Protein AF-D8PFQ6-F1 (afdb_monomer_lite)

pLDDT: mean 73.45, std 17.59, range [35.03, 96.56]

Radius of gyration: 17.48 Å; chains: 1; bounding box: 32×34×50 Å

Structure (mmCIF, N/CA/C/O backbone):
data_AF-D8PFQ6-F1
#
_entry.id   AF-D8PFQ6-F1
#
loop_
_atom_site.group_PDB
_atom_site.id
_atom_site.type_symbol
_atom_site.label_atom_id
_atom_site.label_alt_id
_atom_site.label_comp_id
_atom_site.label_asym_id
_atom_site.label_entity_id
_atom_site.label_seq_id
_atom_site.pdbx_PDB_ins_code
_atom_site.Cartn_x
_atom_site.Cartn_y
_atom_site.Cartn_z
_atom_site.occupancy
_atom_site.B_iso_or_equiv
_atom_site.auth_seq_id
_atom_site.auth_comp_id
_atom_site.auth_asym_id
_atom_site.auth_atom_id
_atom_site.pdbx_PDB_model_num
ATOM 1 N N . MET A 1 1 ? -16.860 -18.285 -7.464 1.00 38.25 1 MET A N 1
ATOM 2 C CA . MET A 1 1 ? -15.718 -18.888 -8.184 1.00 38.25 1 MET A CA 1
ATOM 3 C C . MET A 1 1 ? -15.322 -17.884 -9.254 1.00 38.25 1 MET A C 1
ATOM 5 O O . MET A 1 1 ? -16.185 -17.519 -10.033 1.00 38.25 1 MET A O 1
ATOM 9 N N . GLY A 1 2 ? -14.112 -17.330 -9.187 1.00 35.69 2 GLY A N 1
ATOM 10 C CA . GLY A 1 2 ? -13.684 -16.222 -10.052 1.00 35.69 2 GLY A CA 1
ATOM 11 C C . GLY A 1 2 ? -12.664 -15.338 -9.344 1.00 35.69 2 GLY A C 1
ATOM 12 O O . GLY A 1 2 ? -12.992 -14.253 -8.883 1.00 35.69 2 GLY A O 1
ATOM 13 N N . ARG A 1 3 ? -11.447 -15.861 -9.160 1.00 39.75 3 ARG A N 1
ATOM 14 C CA . ARG A 1 3 ? -10.288 -15.055 -8.772 1.00 39.75 3 ARG A CA 1
ATOM 15 C C . ARG A 1 3 ? -9.774 -14.403 -10.050 1.00 39.75 3 ARG A C 1
ATOM 17 O O . ARG A 1 3 ? -9.109 -15.073 -10.833 1.00 39.75 3 ARG A O 1
ATOM 24 N N . GLU A 1 4 ? -10.089 -13.133 -10.270 1.00 35.94 4 GLU A N 1
ATOM 25 C CA . GLU A 1 4 ? -9.399 -12.340 -11.287 1.00 35.94 4 GLU A CA 1
ATOM 26 C C . GLU A 1 4 ? -8.019 -11.972 -10.742 1.00 35.94 4 GLU A C 1
ATOM 28 O O . GLU A 1 4 ? -7.800 -10.939 -10.114 1.00 35.94 4 GLU A O 1
ATOM 33 N N . GLY A 1 5 ? -7.081 -12.900 -10.926 1.00 36.47 5 GLY A N 1
ATOM 34 C CA . GLY A 1 5 ? -5.665 -12.587 -10.894 1.00 36.47 5 GLY A CA 1
ATOM 35 C C . GLY A 1 5 ? -5.362 -11.700 -12.092 1.00 36.47 5 GLY A C 1
ATOM 36 O O . GLY A 1 5 ? -5.148 -12.202 -13.192 1.00 36.47 5 GLY A O 1
ATOM 37 N N . GLY A 1 6 ? -5.363 -10.385 -11.875 1.00 35.03 6 GLY A N 1
ATOM 38 C CA . GLY A 1 6 ? -4.840 -9.398 -12.812 1.00 35.03 6 GLY A CA 1
ATOM 39 C C . GLY A 1 6 ? -3.325 -9.540 -12.933 1.00 35.03 6 GLY A C 1
ATOM 40 O O . GLY A 1 6 ? -2.573 -8.723 -12.413 1.00 35.03 6 GLY A O 1
ATOM 41 N N . GLY A 1 7 ? -2.874 -10.605 -13.595 1.00 39.97 7 GLY A N 1
ATOM 42 C CA . GLY A 1 7 ? -1.514 -10.735 -14.095 1.00 39.97 7 GLY A CA 1
ATOM 43 C C . GLY A 1 7 ? -1.343 -9.775 -15.261 1.00 39.97 7 GLY A C 1
ATOM 44 O O . GLY A 1 7 ? -1.467 -10.174 -16.415 1.00 39.97 7 GLY A O 1
ATOM 45 N N . ALA A 1 8 ? -1.118 -8.496 -14.955 1.00 43.84 8 ALA A N 1
ATOM 46 C CA . ALA A 1 8 ? -0.722 -7.520 -15.952 1.00 43.84 8 ALA A CA 1
ATOM 47 C C . ALA A 1 8 ? 0.575 -8.014 -16.601 1.00 43.84 8 ALA A C 1
ATOM 49 O O . ALA A 1 8 ? 1.565 -8.297 -15.924 1.00 43.84 8 ALA A O 1
ATOM 50 N N . ASN A 1 9 ? 0.497 -8.181 -17.916 1.00 43.78 9 ASN A N 1
ATOM 51 C CA . ASN A 1 9 ? 1.563 -8.591 -18.806 1.00 43.78 9 ASN A CA 1
ATOM 52 C C . ASN A 1 9 ? 2.860 -7.849 -18.442 1.00 43.78 9 ASN A C 1
ATOM 54 O O . ASN A 1 9 ? 2.970 -6.641 -18.654 1.00 43.78 9 ASN A O 1
ATOM 58 N N . ARG A 1 10 ? 3.810 -8.560 -17.824 1.00 55.59 10 ARG A N 1
ATOM 59 C CA . ARG A 1 10 ? 5.136 -8.025 -17.509 1.00 55.59 10 ARG A CA 1
ATOM 60 C C . ARG A 1 10 ? 5.890 -7.916 -18.827 1.00 55.59 10 ARG A C 1
ATOM 62 O O . ARG A 1 10 ? 6.600 -8.846 -19.198 1.00 55.59 10 ARG A O 1
ATOM 69 N N . GLY A 1 11 ? 5.705 -6.798 -19.529 1.00 53.75 11 GLY A N 1
ATOM 70 C CA . GLY A 1 11 ? 6.664 -6.356 -20.536 1.00 53.75 11 GLY A CA 1
ATOM 71 C C . GLY A 1 11 ? 8.061 -6.448 -19.928 1.00 53.75 11 GLY A C 1
ATOM 72 O O . GLY A 1 11 ? 8.241 -6.170 -18.738 1.00 53.75 11 GLY A O 1
ATOM 73 N N . THR A 1 12 ? 9.014 -6.965 -20.694 1.00 54.72 12 THR A N 1
ATOM 74 C CA . THR A 1 12 ? 10.360 -7.283 -20.220 1.00 54.72 12 THR A CA 1
ATOM 75 C C . THR A 1 12 ? 11.035 -6.013 -19.699 1.00 54.72 12 THR A C 1
ATOM 77 O O . THR A 1 12 ? 11.585 -5.220 -20.458 1.00 54.72 12 THR A O 1
ATOM 80 N N . VAL A 1 13 ? 10.975 -5.793 -18.384 1.00 59.09 13 VAL A N 1
ATOM 81 C CA . VAL A 1 13 ? 11.551 -4.607 -17.747 1.00 59.09 13 VAL A CA 1
ATOM 82 C C . VAL A 1 13 ? 13.068 -4.689 -17.843 1.00 59.09 13 VAL A C 1
ATOM 84 O O . VAL A 1 13 ? 13.686 -5.569 -17.247 1.00 59.09 13 VAL A O 1
ATOM 87 N N . ARG A 1 14 ? 13.686 -3.749 -18.561 1.00 61.81 14 ARG A N 1
ATOM 88 C CA . ARG A 1 14 ? 15.153 -3.696 -18.688 1.00 61.81 14 ARG A CA 1
ATOM 89 C C . ARG A 1 14 ? 15.822 -3.038 -17.486 1.00 61.81 14 ARG A C 1
ATOM 91 O O . ARG A 1 14 ? 16.978 -3.328 -17.188 1.00 61.81 14 ARG A O 1
ATOM 98 N N . LYS A 1 15 ? 15.113 -2.130 -16.804 1.00 60.69 15 LYS A N 1
ATOM 99 C CA . LYS A 1 15 ? 15.622 -1.394 -15.643 1.00 60.69 15 LYS A CA 1
ATOM 100 C C . LYS A 1 15 ? 14.477 -0.808 -14.822 1.00 60.69 15 LYS A C 1
ATOM 102 O O . LYS A 1 15 ? 13.589 -0.170 -15.384 1.00 60.69 15 LYS A O 1
ATOM 107 N N . ALA A 1 16 ? 14.541 -1.000 -13.508 1.00 65.19 16 ALA A N 1
ATOM 108 C CA . ALA A 1 16 ? 13.638 -0.390 -12.540 1.00 65.19 16 ALA A CA 1
ATOM 109 C C . ALA A 1 16 ? 14.430 0.531 -11.601 1.00 65.19 16 ALA A C 1
ATOM 111 O O . ALA A 1 16 ? 15.520 0.170 -11.150 1.00 65.19 16 ALA A O 1
ATOM 112 N N . ALA A 1 17 ? 13.899 1.720 -11.317 1.00 68.56 17 ALA A N 1
ATOM 113 C CA . ALA A 1 17 ? 14.441 2.636 -10.314 1.00 68.56 17 ALA A CA 1
ATOM 114 C C . ALA A 1 17 ? 13.347 3.024 -9.314 1.00 68.56 17 ALA A C 1
ATOM 116 O O . ALA A 1 17 ? 12.222 3.323 -9.715 1.00 68.56 17 ALA A O 1
ATOM 117 N N . SER A 1 18 ? 13.681 3.036 -8.022 1.00 73.00 18 SER A N 1
ATOM 118 C CA . SER A 1 18 ? 12.763 3.443 -6.956 1.00 73.00 18 SER A CA 1
ATOM 119 C C . SER A 1 18 ? 13.106 4.833 -6.439 1.00 73.00 18 SER A C 1
ATOM 121 O O . SER A 1 18 ? 14.250 5.091 -6.064 1.00 73.00 18 SER A O 1
ATOM 123 N N . LEU A 1 19 ? 12.100 5.702 -6.349 1.00 70.50 19 LEU A N 1
ATOM 124 C CA . LEU A 1 19 ? 12.218 7.016 -5.717 1.00 70.50 19 LEU A CA 1
ATOM 125 C C . LEU A 1 19 ? 11.157 7.162 -4.624 1.00 70.50 19 LEU A C 1
ATOM 127 O O . LEU A 1 19 ? 10.021 6.715 -4.783 1.00 70.50 19 LEU A O 1
ATOM 131 N N . MET A 1 20 ? 11.523 7.802 -3.516 1.00 69.69 20 MET A N 1
ATOM 132 C CA . MET A 1 20 ? 10.581 8.187 -2.468 1.00 69.69 20 MET A CA 1
ATOM 133 C C . MET A 1 20 ? 10.175 9.647 -2.658 1.00 69.69 20 MET A C 1
ATOM 135 O O . MET A 1 20 ? 11.032 10.529 -2.705 1.00 69.69 20 MET A O 1
ATOM 139 N N . VAL A 1 21 ? 8.872 9.902 -2.761 1.00 69.31 21 VAL A N 1
ATOM 140 C CA . VAL A 1 21 ? 8.330 11.245 -2.988 1.00 69.31 21 VAL A CA 1
ATOM 141 C C . VAL A 1 21 ? 7.954 11.884 -1.650 1.00 69.31 21 VAL A C 1
ATOM 143 O O . VAL A 1 21 ? 7.038 11.435 -0.964 1.00 69.31 21 VAL A O 1
ATOM 146 N N . SER A 1 22 ? 8.643 12.957 -1.262 1.00 55.56 22 SER A N 1
ATOM 147 C CA . SER A 1 22 ? 8.221 13.822 -0.146 1.00 55.56 22 SER A CA 1
ATOM 148 C C . SER A 1 22 ? 7.174 14.839 -0.628 1.00 55.56 22 SER A C 1
ATOM 150 O O . SER A 1 22 ? 7.313 15.330 -1.746 1.00 55.56 22 SER A O 1
ATOM 152 N N . PRO A 1 23 ? 6.147 15.203 0.171 1.00 57.00 23 PRO A N 1
ATOM 153 C CA . PRO A 1 23 ? 5.936 14.886 1.591 1.00 57.00 23 PRO A CA 1
ATOM 154 C C . PRO A 1 23 ? 5.131 13.601 1.867 1.00 57.00 23 PRO A C 1
ATOM 156 O O . PRO A 1 23 ? 5.044 13.190 3.021 1.00 57.00 23 PRO A O 1
ATOM 159 N N . ALA A 1 24 ? 4.547 12.966 0.843 1.00 62.75 24 ALA A N 1
ATOM 160 C CA . ALA A 1 24 ? 3.643 11.819 1.002 1.00 62.75 24 ALA A CA 1
ATOM 161 C C . ALA A 1 24 ? 4.344 10.510 1.418 1.00 62.75 24 ALA A C 1
ATOM 163 O O . ALA A 1 24 ? 3.684 9.599 1.905 1.00 62.75 24 ALA A O 1
ATOM 164 N N . ARG A 1 25 ? 5.677 10.425 1.268 1.00 65.12 25 ARG A N 1
ATOM 165 C CA . ARG A 1 25 ? 6.491 9.207 1.463 1.00 65.12 25 ARG A CA 1
ATOM 166 C C . ARG A 1 25 ? 6.027 8.018 0.615 1.00 65.12 25 ARG A C 1
ATOM 168 O O . ARG A 1 25 ? 6.367 6.879 0.924 1.00 65.12 25 ARG A O 1
ATOM 175 N N . ASP A 1 26 ? 5.309 8.284 -0.470 1.00 75.00 26 ASP A N 1
ATOM 176 C CA . ASP A 1 26 ? 4.946 7.255 -1.433 1.00 75.00 26 ASP A CA 1
ATOM 177 C C . ASP A 1 26 ? 6.191 6.837 -2.218 1.00 75.00 26 ASP A C 1
ATOM 179 O O . ASP A 1 26 ? 7.023 7.667 -2.610 1.00 75.00 26 ASP A O 1
ATOM 183 N N . ARG A 1 27 ? 6.329 5.529 -2.431 1.00 74.62 27 ARG A N 1
ATOM 184 C CA . ARG A 1 27 ? 7.385 4.956 -3.260 1.00 74.62 27 ARG A CA 1
ATOM 185 C C . ARG A 1 27 ? 6.846 4.777 -4.675 1.00 74.62 27 ARG A C 1
ATOM 187 O O . ARG A 1 27 ? 5.778 4.199 -4.865 1.00 74.62 27 ARG A O 1
ATOM 194 N N . LEU A 1 28 ? 7.591 5.272 -5.655 1.00 81.94 28 LEU A N 1
ATOM 195 C CA . LEU A 1 28 ? 7.292 5.107 -7.075 1.00 81.94 28 LEU A CA 1
ATOM 196 C C . LEU A 1 28 ? 8.361 4.246 -7.738 1.00 81.94 28 LEU A C 1
ATOM 198 O O . LEU A 1 28 ? 9.547 4.359 -7.413 1.00 81.94 28 LEU A O 1
ATOM 202 N N . GLU A 1 29 ? 7.928 3.419 -8.680 1.00 82.19 29 GLU A N 1
ATOM 203 C CA . GLU A 1 29 ? 8.779 2.647 -9.575 1.00 82.19 29 GLU A CA 1
ATOM 204 C C . GLU A 1 29 ? 8.741 3.249 -10.976 1.00 82.19 29 GLU A C 1
ATOM 206 O O . GLU A 1 29 ? 7.676 3.534 -11.525 1.00 82.19 29 GLU A O 1
ATOM 211 N N . PHE A 1 30 ? 9.923 3.434 -11.555 1.00 84.06 30 PHE A N 1
ATOM 212 C CA . PHE A 1 30 ? 10.094 3.842 -12.943 1.00 84.06 30 PHE A CA 1
ATOM 213 C C . PHE A 1 30 ?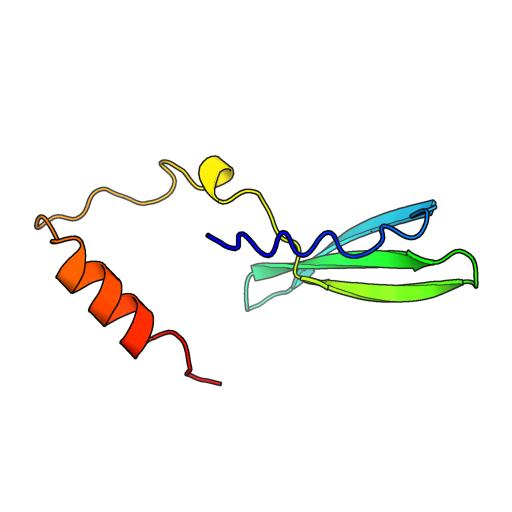 10.533 2.633 -13.751 1.00 84.06 30 PHE A C 1
ATOM 215 O O . PHE A 1 30 ? 11.607 2.084 -13.500 1.00 84.06 30 PHE A O 1
ATOM 222 N N . VAL A 1 31 ? 9.705 2.244 -14.713 1.00 84.69 31 VAL A N 1
ATOM 223 C CA . VAL A 1 31 ? 9.945 1.115 -15.610 1.00 84.69 31 VAL A CA 1
ATOM 224 C C . VAL A 1 31 ? 10.219 1.655 -17.004 1.00 84.69 31 VAL A C 1
ATOM 226 O O . VAL A 1 31 ? 9.426 2.435 -17.531 1.00 84.69 31 VAL A O 1
ATOM 229 N N . VAL A 1 32 ? 11.343 1.247 -17.595 1.00 86.50 32 VAL A N 1
ATOM 230 C CA . VAL A 1 32 ? 11.647 1.522 -19.005 1.00 86.50 32 VAL A CA 1
ATOM 231 C C . VAL A 1 32 ? 11.233 0.310 -19.832 1.00 86.50 32 VAL A C 1
ATOM 233 O O . VAL A 1 32 ? 11.780 -0.780 -19.641 1.00 86.50 32 VAL A O 1
ATOM 236 N N . ASP A 1 33 ? 10.259 0.518 -20.713 1.00 81.31 33 ASP A N 1
ATOM 237 C CA . ASP A 1 33 ? 9.783 -0.477 -21.674 1.00 81.31 33 ASP A CA 1
ATOM 238 C C . ASP A 1 33 ? 10.785 -0.652 -22.830 1.00 81.31 33 ASP A C 1
ATOM 240 O O . ASP A 1 33 ? 11.698 0.160 -23.014 1.00 81.31 33 ASP A O 1
ATOM 244 N N . GLU A 1 34 ? 10.623 -1.703 -23.628 1.00 81.62 34 GLU A N 1
ATOM 245 C CA . GLU A 1 34 ? 11.544 -2.048 -24.716 1.00 81.62 34 GLU A CA 1
ATOM 246 C C . GLU A 1 34 ? 11.643 -0.953 -25.786 1.00 81.62 34 GLU A C 1
ATOM 248 O O . GLU A 1 34 ? 12.726 -0.726 -26.328 1.00 81.62 34 GLU A O 1
ATOM 253 N N . ASP A 1 35 ? 10.555 -0.207 -25.995 1.00 85.25 35 ASP A N 1
ATOM 254 C CA . ASP A 1 35 ? 10.467 0.925 -26.926 1.00 85.25 35 ASP A CA 1
ATOM 255 C C . ASP A 1 35 ? 11.024 2.242 -26.344 1.00 85.25 35 ASP A C 1
ATOM 257 O O . ASP A 1 35 ? 10.860 3.316 -26.925 1.00 85.25 35 ASP A O 1
ATOM 261 N N . GLY A 1 36 ? 11.639 2.201 -25.157 1.00 85.19 36 GLY A N 1
ATOM 262 C CA . GLY A 1 36 ? 12.204 3.373 -24.481 1.00 85.19 36 GLY A CA 1
ATOM 263 C C . GLY A 1 36 ? 11.175 4.261 -23.774 1.00 85.19 36 GLY A C 1
ATOM 264 O O . GLY A 1 36 ? 11.529 5.319 -23.250 1.00 85.19 36 GLY A O 1
ATOM 265 N N . ARG A 1 37 ? 9.903 3.845 -23.718 1.00 88.19 37 ARG A N 1
ATOM 266 C CA . ARG A 1 37 ? 8.870 4.531 -22.928 1.00 88.19 37 ARG A CA 1
ATOM 267 C C . ARG A 1 37 ? 9.138 4.356 -21.437 1.00 88.19 37 ARG A C 1
ATOM 269 O O . ARG A 1 37 ? 9.432 3.255 -20.984 1.00 88.19 37 ARG A O 1
ATOM 276 N N . VAL A 1 38 ? 8.977 5.433 -20.672 1.00 86.75 38 VAL A N 1
ATOM 277 C CA . VAL A 1 38 ? 9.073 5.403 -19.207 1.00 86.75 38 VAL A CA 1
ATOM 278 C C . VAL A 1 38 ? 7.671 5.415 -18.613 1.00 86.75 38 VAL A C 1
ATOM 280 O O . VAL A 1 38 ? 6.902 6.347 -18.850 1.00 86.75 38 VAL A O 1
ATOM 283 N N . VAL A 1 39 ? 7.349 4.393 -17.824 1.00 85.69 39 VAL A N 1
ATOM 284 C CA . VAL A 1 39 ? 6.085 4.281 -17.090 1.00 85.69 39 VAL A CA 1
ATOM 285 C C . VAL A 1 39 ? 6.354 4.476 -15.603 1.00 85.69 39 VAL A C 1
ATOM 287 O O . VAL A 1 39 ? 7.297 3.907 -15.053 1.00 85.69 39 VAL A O 1
ATOM 290 N N . VAL A 1 40 ? 5.518 5.290 -14.958 1.00 83.31 40 VAL A N 1
ATOM 291 C CA . VAL A 1 40 ? 5.547 5.511 -13.509 1.00 83.31 40 VAL A CA 1
ATOM 292 C C . VAL A 1 40 ? 4.462 4.664 -12.869 1.00 83.31 40 VAL A C 1
ATOM 294 O O . VAL A 1 40 ? 3.283 4.816 -13.189 1.00 83.31 40 VAL A O 1
ATOM 297 N N . LEU A 1 41 ? 4.860 3.790 -11.954 1.00 79.06 41 LEU A N 1
ATOM 298 C CA . LEU A 1 41 ? 3.967 2.906 -11.220 1.00 79.06 41 LEU A CA 1
ATOM 299 C C . LEU A 1 41 ? 4.057 3.211 -9.721 1.00 79.06 41 LEU A C 1
ATOM 301 O O . LEU A 1 41 ? 5.141 3.519 -9.218 1.00 79.06 41 LEU A O 1
ATOM 305 N N . PRO A 1 42 ? 2.947 3.127 -8.970 1.00 75.25 42 PRO A N 1
ATOM 306 C CA . PRO A 1 42 ? 3.045 3.034 -7.522 1.00 75.25 42 PRO A CA 1
ATOM 307 C C . PRO A 1 42 ? 3.824 1.765 -7.171 1.00 75.25 42 PRO A C 1
ATOM 309 O O . PRO A 1 42 ? 3.517 0.689 -7.685 1.00 75.25 42 PRO A O 1
ATOM 312 N N . ALA A 1 43 ? 4.822 1.882 -6.296 1.00 72.88 43 ALA A N 1
ATOM 313 C CA . ALA A 1 43 ? 5.528 0.709 -5.807 1.00 72.88 43 ALA A CA 1
ATOM 314 C C . ALA A 1 43 ? 4.560 -0.098 -4.937 1.00 72.88 43 ALA A C 1
ATOM 316 O O . ALA A 1 43 ? 4.167 0.336 -3.850 1.00 72.88 43 ALA A O 1
ATOM 317 N N . SER A 1 44 ? 4.143 -1.252 -5.442 1.00 72.25 44 SER A N 1
ATOM 318 C CA . SER A 1 44 ? 3.325 -2.193 -4.685 1.00 72.25 44 SER A CA 1
ATOM 319 C C . SER A 1 44 ? 4.257 -3.211 -4.042 1.00 72.25 44 SER A C 1
ATOM 321 O O . SER A 1 44 ? 4.954 -3.943 -4.733 1.00 72.25 44 SER A O 1
ATOM 323 N N . VAL A 1 45 ? 4.310 -3.203 -2.712 1.00 73.50 45 VAL A N 1
ATOM 324 C CA . VAL A 1 45 ? 4.970 -4.254 -1.925 1.00 73.50 45 VAL A CA 1
ATOM 325 C C . VAL A 1 45 ? 3.930 -5.281 -1.503 1.00 73.50 45 VAL A C 1
ATOM 327 O O . VAL A 1 45 ? 2.738 -4.955 -1.423 1.00 73.50 45 VAL A O 1
ATOM 330 N N . ASP A 1 46 ? 4.356 -6.511 -1.226 1.00 77.69 46 ASP A N 1
ATOM 331 C CA . ASP A 1 46 ? 3.438 -7.502 -0.677 1.00 77.69 46 ASP A CA 1
ATOM 332 C C . ASP A 1 46 ? 2.928 -7.007 0.689 1.00 77.69 46 ASP A C 1
ATOM 334 O O . ASP A 1 46 ? 3.692 -6.537 1.533 1.00 77.69 46 ASP A O 1
ATOM 338 N N . ALA A 1 47 ? 1.615 -7.080 0.924 1.00 78.19 47 ALA A N 1
ATOM 339 C CA . ALA A 1 47 ? 1.026 -6.591 2.171 1.00 78.19 47 ALA A CA 1
ATOM 340 C C . ALA A 1 47 ? 1.563 -7.331 3.412 1.00 78.19 47 ALA A C 1
ATOM 342 O O . ALA A 1 47 ? 1.553 -6.774 4.511 1.00 78.19 47 ALA A O 1
ATOM 343 N N . SER A 1 48 ? 2.051 -8.565 3.250 1.00 81.56 48 SER A N 1
ATOM 344 C CA . SER A 1 48 ? 2.709 -9.331 4.310 1.00 81.56 48 SER A CA 1
ATOM 345 C C . SER A 1 48 ? 4.027 -8.707 4.769 1.00 81.56 48 SER A C 1
ATOM 347 O O . SER A 1 48 ? 4.360 -8.827 5.947 1.00 81.56 48 SER A O 1
ATOM 349 N N . GLU A 1 49 ? 4.724 -7.956 3.910 1.00 83.81 49 GLU A N 1
ATOM 350 C CA . GLU A 1 49 ? 5.935 -7.216 4.290 1.00 83.81 49 GLU A CA 1
ATOM 351 C C . GLU A 1 49 ? 5.634 -6.102 5.304 1.00 83.81 49 GLU A C 1
ATOM 353 O O . GLU A 1 49 ? 6.517 -5.677 6.046 1.00 83.81 49 GLU A O 1
ATOM 358 N N . LEU A 1 50 ? 4.377 -5.647 5.384 1.00 81.25 50 LEU A N 1
ATOM 359 C CA . LEU A 1 50 ? 3.930 -4.626 6.338 1.00 81.25 50 LEU A CA 1
ATOM 360 C C . LEU A 1 50 ? 3.516 -5.211 7.699 1.00 81.25 50 LEU A C 1
ATOM 362 O O . LEU A 1 50 ? 3.160 -4.463 8.620 1.00 81.25 50 LEU A O 1
ATOM 366 N N . ALA A 1 51 ? 3.530 -6.538 7.851 1.00 80.38 51 ALA A N 1
ATOM 367 C CA . ALA A 1 51 ? 3.128 -7.191 9.088 1.00 80.38 51 ALA A CA 1
ATOM 368 C C . ALA A 1 51 ? 4.013 -6.746 10.265 1.00 80.38 51 ALA A C 1
ATOM 370 O O . ALA A 1 51 ? 5.233 -6.665 10.173 1.00 80.38 51 ALA A O 1
ATOM 371 N N . GLY A 1 52 ? 3.386 -6.434 11.401 1.00 83.75 52 GLY A N 1
ATOM 372 C CA . GLY A 1 52 ? 4.096 -6.019 12.617 1.00 83.75 52 GLY A CA 1
ATOM 373 C C . GLY A 1 52 ? 4.586 -4.565 12.636 1.00 83.75 52 GLY A C 1
ATOM 374 O O . GLY A 1 52 ? 5.042 -4.110 13.682 1.00 83.75 52 GLY A O 1
ATOM 375 N N . MET A 1 53 ? 4.436 -3.799 11.548 1.00 87.25 53 MET A N 1
ATOM 376 C CA . MET A 1 53 ? 4.817 -2.377 11.525 1.00 87.25 53 MET A CA 1
ATOM 377 C C . MET A 1 53 ? 3.884 -1.480 12.352 1.00 87.25 53 MET A C 1
ATOM 379 O O . MET A 1 53 ? 4.271 -0.393 12.786 1.00 87.25 53 MET A O 1
ATOM 383 N N . LEU A 1 54 ? 2.640 -1.911 12.572 1.00 83.25 54 LEU A N 1
ATOM 384 C CA . LEU A 1 54 ? 1.657 -1.1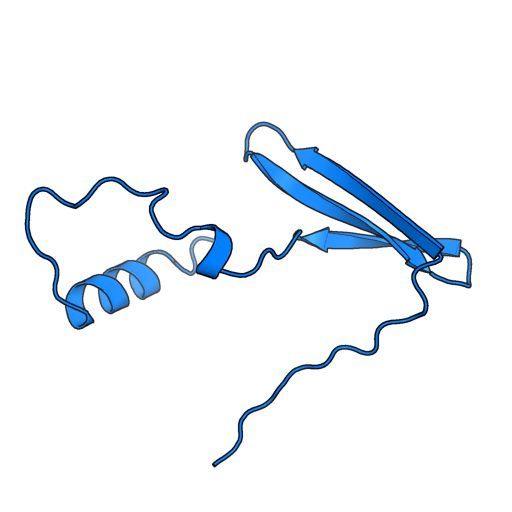56 13.343 1.00 83.25 54 LEU A CA 1
ATOM 385 C C . LEU A 1 54 ? 1.683 -1.561 14.817 1.00 83.25 54 LEU A C 1
ATOM 387 O O . LEU A 1 54 ? 1.654 -2.743 15.162 1.00 83.25 54 LEU A O 1
ATOM 391 N N . LYS A 1 55 ? 1.655 -0.560 15.705 1.00 87.94 55 LYS A N 1
ATOM 392 C CA . LYS A 1 55 ? 1.451 -0.792 17.138 1.00 87.94 55 LYS A CA 1
ATOM 393 C C . LYS A 1 55 ? 0.092 -1.448 17.373 1.00 87.94 55 LYS A C 1
ATOM 395 O O . LYS A 1 55 ? -0.906 -1.072 16.755 1.00 87.94 55 LYS A O 1
ATOM 400 N N . ARG A 1 56 ? 0.048 -2.384 18.323 1.00 86.81 56 ARG A N 1
ATOM 401 C CA . ARG A 1 56 ? -1.205 -3.017 18.740 1.00 86.81 56 ARG A CA 1
ATOM 402 C C . ARG A 1 56 ? -2.176 -1.948 19.267 1.00 86.81 56 ARG A C 1
ATOM 404 O O . ARG A 1 56 ? -1.754 -1.090 20.046 1.00 86.81 56 ARG A O 1
ATOM 411 N N . PRO A 1 57 ? -3.455 -1.969 18.859 1.00 85.88 57 PRO A N 1
ATOM 412 C CA . PRO A 1 57 ? -4.414 -0.971 19.309 1.00 85.88 57 PRO A CA 1
ATOM 413 C C . PRO A 1 57 ? -4.701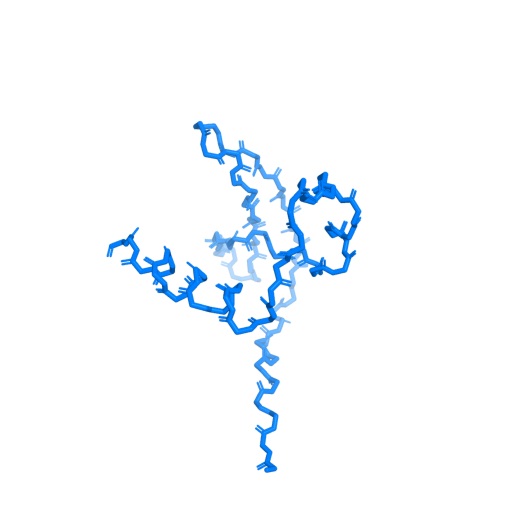 -1.121 20.809 1.00 85.88 57 PRO A C 1
ATOM 415 O O . PRO A 1 57 ? -4.775 -2.234 21.328 1.00 85.88 57 PRO A O 1
ATOM 418 N N . ALA A 1 58 ? -4.900 0.007 21.499 1.00 92.44 58 ALA A N 1
ATOM 419 C CA . ALA A 1 58 ? -5.206 0.032 22.934 1.00 92.44 58 ALA A CA 1
ATOM 420 C C . ALA A 1 58 ? -6.570 -0.600 23.268 1.00 92.44 58 ALA A C 1
ATOM 422 O O . ALA A 1 58 ? -6.771 -1.110 24.366 1.00 92.44 58 ALA A O 1
ATOM 423 N N . LYS A 1 59 ? -7.507 -0.569 22.314 1.00 94.00 59 LYS A N 1
ATOM 424 C CA . LYS A 1 59 ? -8.809 -1.233 22.397 1.00 94.00 59 LYS A CA 1
ATOM 425 C C . LYS A 1 59 ? -8.911 -2.243 21.254 1.00 94.00 59 LYS A C 1
ATOM 427 O O . LYS A 1 59 ? -8.610 -1.863 20.119 1.00 94.00 59 LYS A O 1
ATOM 432 N N . PRO A 1 60 ? -9.325 -3.495 21.513 1.00 91.75 60 PRO A N 1
ATOM 433 C CA . PRO A 1 60 ? -9.609 -4.448 20.451 1.00 91.75 60 PRO A CA 1
ATOM 434 C C . PRO A 1 60 ? -10.625 -3.873 19.463 1.00 91.75 60 PRO A C 1
ATOM 436 O O . PRO A 1 60 ? -11.574 -3.195 19.856 1.00 91.75 60 PRO A O 1
ATOM 439 N N . VAL A 1 61 ? -10.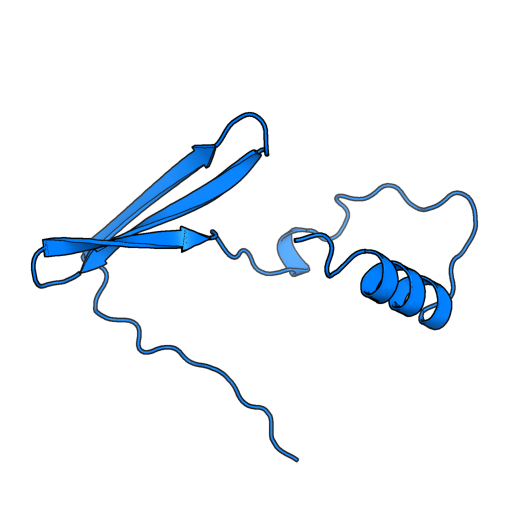413 -4.147 18.181 1.00 92.00 61 VAL A N 1
ATOM 440 C CA . VAL A 1 61 ? -11.326 -3.765 17.102 1.00 92.00 61 VAL A CA 1
ATOM 441 C C . VAL A 1 61 ? -11.883 -5.026 16.463 1.00 92.00 61 VAL A C 1
ATOM 443 O O . VAL A 1 61 ? -11.174 -6.025 16.343 1.00 92.00 61 VAL A O 1
ATOM 446 N N . THR A 1 62 ? -13.151 -4.988 16.062 1.00 95.56 62 THR A N 1
ATOM 447 C CA . THR A 1 62 ? -13.746 -6.068 15.273 1.00 95.56 62 THR A CA 1
ATOM 448 C C . THR A 1 62 ? -13.345 -5.928 13.807 1.00 95.56 62 THR A C 1
ATOM 450 O O . THR A 1 62 ? -13.023 -4.830 13.336 1.00 95.56 62 THR A O 1
ATOM 453 N N . VAL A 1 63 ? -13.386 -7.036 13.066 1.00 94.69 63 VAL A N 1
ATOM 454 C CA . VAL A 1 63 ? -13.115 -7.032 11.620 1.00 94.69 63 VAL A CA 1
ATOM 455 C C . VAL A 1 63 ? -14.141 -6.159 10.893 1.00 94.69 63 VAL A C 1
ATOM 457 O O . VAL A 1 63 ? -13.790 -5.402 9.990 1.00 94.69 63 VAL A O 1
ATOM 460 N N . GLU A 1 64 ? -15.396 -6.175 11.336 1.00 96.56 64 GLU A N 1
ATOM 461 C CA . GLU A 1 64 ? -16.475 -5.346 10.800 1.00 96.56 64 GLU A CA 1
ATOM 462 C C . GLU A 1 64 ? -16.185 -3.858 11.014 1.00 96.56 64 GLU A C 1
ATOM 464 O O . GLU A 1 64 ? -16.316 -3.064 10.081 1.00 96.56 64 GLU A O 1
ATOM 469 N N . GLY A 1 65 ? -15.740 -3.476 12.216 1.00 94.81 65 GLY A N 1
ATOM 470 C CA . GLY A 1 65 ? -15.377 -2.096 12.539 1.00 94.81 65 GLY A CA 1
ATOM 471 C C . GLY A 1 65 ? -14.175 -1.609 11.728 1.00 94.81 65 GLY A C 1
ATOM 472 O O . GLY A 1 65 ? -14.184 -0.491 11.210 1.00 94.81 65 GLY A O 1
ATOM 473 N N . MET A 1 66 ? -13.173 -2.471 11.542 1.00 92.00 66 MET A N 1
ATOM 474 C CA . MET A 1 66 ? -12.030 -2.194 10.671 1.00 92.00 66 MET A CA 1
ATOM 475 C C . MET A 1 66 ? -12.473 -1.980 9.216 1.00 92.00 66 MET A C 1
ATOM 477 O O . MET A 1 66 ? -12.120 -0.970 8.608 1.00 92.00 66 MET A O 1
ATOM 481 N N . ASN A 1 67 ? -13.303 -2.875 8.673 1.00 93.62 67 ASN A N 1
ATOM 482 C CA . ASN A 1 67 ? -13.815 -2.778 7.304 1.00 93.62 67 ASN A CA 1
ATOM 483 C C . ASN A 1 67 ? -14.643 -1.505 7.077 1.00 93.62 67 ASN A C 1
ATOM 485 O O . ASN A 1 67 ? -14.516 -0.862 6.034 1.00 93.62 67 ASN A O 1
ATOM 489 N N . GLN A 1 68 ? -15.463 -1.097 8.050 1.00 93.81 68 GLN A N 1
ATOM 490 C CA . GLN A 1 68 ? -16.199 0.170 7.985 1.00 93.81 68 GLN A CA 1
ATOM 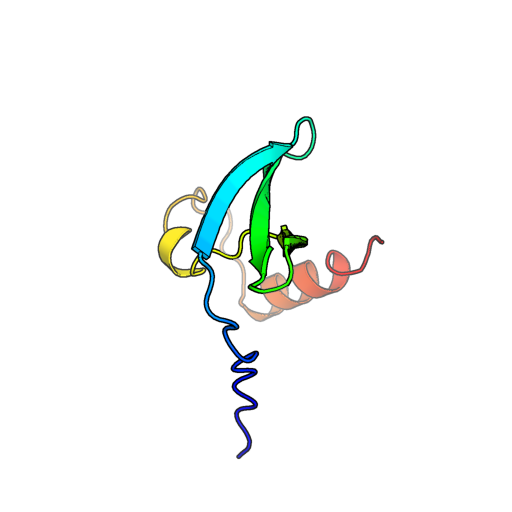491 C C . GLN A 1 68 ? -15.256 1.379 7.949 1.00 93.81 68 GLN A C 1
ATOM 493 O O . GLN A 1 68 ? -15.451 2.291 7.143 1.00 93.81 68 GLN A O 1
ATOM 498 N N . ALA A 1 69 ? -14.214 1.383 8.785 1.00 90.62 69 ALA A N 1
ATOM 499 C CA . ALA A 1 69 ? -13.223 2.455 8.811 1.00 90.62 69 ALA A CA 1
ATOM 500 C C . ALA A 1 69 ? -12.438 2.555 7.493 1.00 90.62 69 ALA A C 1
ATOM 502 O O . ALA A 1 69 ? -12.225 3.664 7.000 1.00 90.62 69 ALA A O 1
ATOM 503 N N . ILE A 1 70 ? -12.064 1.412 6.903 1.00 88.81 70 ILE A N 1
ATOM 504 C CA . ILE A 1 70 ? -11.431 1.346 5.579 1.00 88.81 70 ILE A CA 1
ATOM 505 C C . ILE A 1 70 ? -12.356 1.972 4.538 1.00 88.81 70 ILE A C 1
ATOM 507 O O . ILE A 1 70 ? -11.945 2.926 3.888 1.00 88.81 70 ILE A O 1
ATOM 511 N N . ARG A 1 71 ? -13.617 1.530 4.444 1.00 90.25 71 ARG A N 1
ATOM 512 C CA . ARG A 1 71 ? -14.594 2.065 3.473 1.00 90.25 71 ARG A CA 1
ATOM 513 C C . ARG A 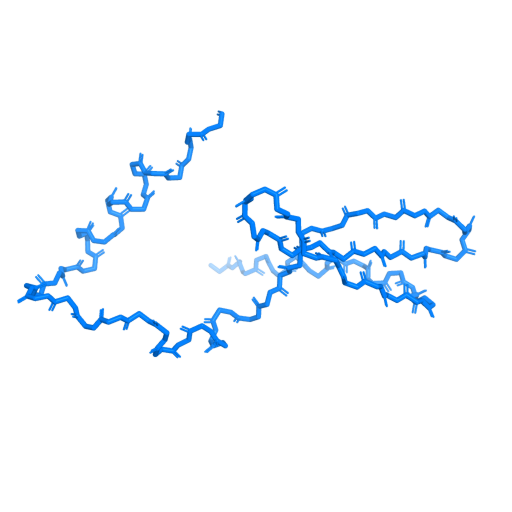1 71 ? -14.813 3.570 3.617 1.00 90.25 71 ARG A C 1
ATOM 515 O O . ARG A 1 71 ? -14.895 4.271 2.620 1.00 90.25 71 ARG A O 1
ATOM 522 N N . LYS A 1 72 ? -14.876 4.081 4.851 1.00 89.19 72 LYS A N 1
ATOM 523 C CA . LYS A 1 72 ? -15.039 5.520 5.122 1.00 89.19 72 LYS A CA 1
ATOM 524 C C . LYS A 1 72 ? -13.835 6.349 4.662 1.00 89.19 72 LYS A C 1
ATOM 526 O O . LYS A 1 72 ? -13.975 7.542 4.404 1.00 89.19 72 LYS A O 1
ATOM 531 N N . ARG A 1 73 ? -12.642 5.750 4.631 1.00 82.31 73 ARG A N 1
ATOM 532 C CA . ARG A 1 73 ? -11.380 6.450 4.361 1.00 82.31 73 ARG A CA 1
ATOM 533 C C . ARG A 1 73 ? -10.853 6.210 2.946 1.00 82.31 73 ARG A C 1
ATOM 535 O O . ARG A 1 73 ? -10.178 7.086 2.411 1.00 82.31 73 ARG A O 1
ATOM 542 N N . SER A 1 74 ? -11.184 5.077 2.328 1.00 64.25 74 SER A N 1
ATOM 543 C CA . SER A 1 74 ? -10.918 4.790 0.920 1.00 64.25 74 SER A CA 1
ATOM 544 C C . SER A 1 74 ? -11.920 5.560 0.061 1.00 64.25 74 SER A C 1
ATOM 546 O O . SER A 1 74 ? -13.098 5.220 0.038 1.00 64.25 74 SER A O 1
ATOM 548 N N . GLY A 1 75 ? -11.471 6.619 -0.607 1.00 59.03 75 GLY A N 1
ATOM 549 C CA . GLY A 1 75 ? -12.342 7.460 -1.438 1.00 59.03 75 GLY A CA 1
ATOM 550 C C . GLY A 1 75 ? -12.251 8.957 -1.158 1.00 59.03 75 GLY A C 1
ATOM 551 O O . GLY A 1 75 ? -13.007 9.720 -1.741 1.00 59.03 75 GLY A O 1
ATOM 552 N N . ARG A 1 76 ? -11.322 9.417 -0.308 1.00 48.28 76 ARG A N 1
ATOM 553 C CA . ARG A 1 76 ? -10.943 10.838 -0.293 1.00 48.28 76 ARG A CA 1
ATOM 554 C C . ARG A 1 76 ? -9.923 11.107 -1.406 1.00 48.28 76 ARG A C 1
ATOM 556 O O . ARG A 1 76 ? -8.733 11.253 -1.142 1.00 48.28 76 ARG A O 1
ATOM 563 N N . ARG A 1 77 ? -10.398 11.080 -2.646 1.00 43.66 77 ARG A N 1
ATOM 564 C CA . ARG A 1 77 ? -9.742 11.632 -3.831 1.00 43.66 77 ARG A CA 1
ATOM 565 C C . ARG A 1 77 ? -10.805 12.311 -4.671 1.00 43.66 77 ARG A C 1
ATOM 567 O O . ARG A 1 77 ? -11.878 11.691 -4.817 1.00 43.66 77 ARG A O 1
#

Sequence (77 aa):
MGREGGGANRGTVRKAASLMVSPARDRLEFVVDEDGRVVVLPASVDASELAGMLKRPAKPVTVEGMNQAIRKRSGRR

Secondary structure (DSSP, 8-state):
-------------S-EEEEEETTTTEEEEEEE-TTS-EEEEE----GGGGTT-SPPPSS---HHHHHHHHHHHTT--

Organism: NCBI:txid330214

Foldseek 3Di:
DDDPPPPPPPQPFPDWDWDQDPPVRWIWIWTQHPVRDTDIDGDDDDVVVCPPVDDDDPDDDDPVRVVVVCVVPPPPD